Protein AF-A0A075AYB4-F1 (afdb_monomer)

Foldseek 3Di:
DDDDPDDPPPVVVVVPPVPPPLPDDDDDPVLVVQLVCLCPVVPVLVVQVVVCPVVPSLQVSLVVSQVSSCVVPVRRDHSVNSVVSVVVVVVVVVVVVD

pLDDT: mean 73.88, std 16.82, range [40.62, 90.38]

Structure (mmCIF, N/CA/C/O backbone):
data_AF-A0A075AYB4-F1
#
_entry.id   AF-A0A075AYB4-F1
#
loop_
_atom_site.group_PDB
_at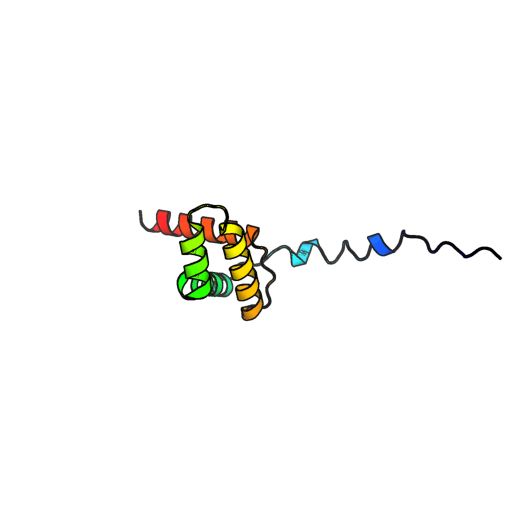om_site.id
_atom_site.type_symbol
_atom_site.label_atom_id
_atom_site.label_alt_id
_atom_site.label_comp_id
_atom_site.label_asym_id
_atom_site.label_entity_id
_atom_site.label_seq_id
_atom_site.pdbx_PDB_ins_code
_atom_site.Cartn_x
_atom_site.Cartn_y
_atom_site.Cartn_z
_atom_site.occupancy
_atom_site.B_iso_or_equiv
_atom_site.auth_seq_id
_atom_site.auth_comp_id
_atom_site.auth_asym_id
_atom_site.auth_atom_id
_atom_site.pdbx_PDB_model_num
ATOM 1 N N . MET A 1 1 ? 18.628 55.932 -7.378 1.00 40.62 1 MET A N 1
ATOM 2 C CA . MET A 1 1 ? 17.383 55.187 -7.080 1.00 40.62 1 MET A CA 1
ATOM 3 C C . MET A 1 1 ? 17.764 53.768 -6.687 1.00 40.62 1 MET A C 1
ATOM 5 O O . MET A 1 1 ? 18.280 53.047 -7.526 1.00 40.62 1 MET A O 1
ATOM 9 N N . ALA A 1 2 ? 17.620 53.403 -5.412 1.00 48.19 2 ALA A N 1
ATOM 10 C CA . ALA A 1 2 ? 17.973 52.072 -4.913 1.00 48.19 2 ALA A CA 1
ATOM 11 C C . ALA A 1 2 ? 16.714 51.185 -4.853 1.00 48.19 2 ALA A C 1
ATOM 13 O O . ALA A 1 2 ? 15.699 51.642 -4.317 1.00 48.19 2 ALA A O 1
ATOM 14 N N . PRO A 1 3 ? 16.7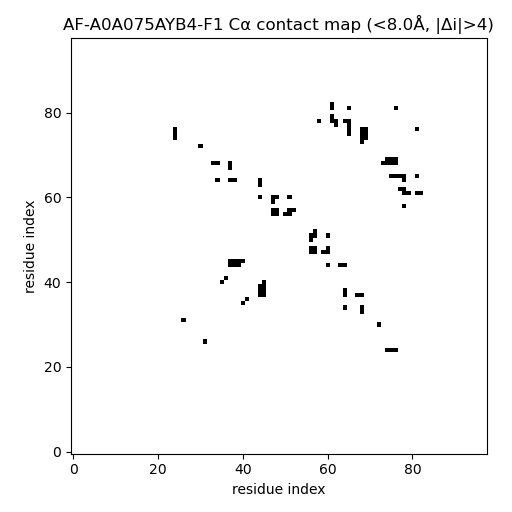33 49.946 -5.376 1.00 49.28 3 PRO A N 1
ATOM 15 C CA . PRO A 1 3 ? 15.593 49.050 -5.255 1.00 49.28 3 PRO A CA 1
ATOM 16 C C . PRO A 1 3 ? 15.447 48.576 -3.801 1.00 49.28 3 PRO A C 1
ATOM 18 O O . PRO A 1 3 ? 16.377 48.038 -3.197 1.00 49.28 3 PRO A O 1
ATOM 21 N N . LYS A 1 4 ? 14.258 48.813 -3.233 1.00 52.16 4 LYS A N 1
ATOM 22 C CA . LYS A 1 4 ? 13.844 48.356 -1.901 1.00 52.16 4 LYS A CA 1
ATOM 23 C C . LYS A 1 4 ? 13.956 46.830 -1.829 1.00 52.16 4 LYS A C 1
ATOM 25 O O . LYS A 1 4 ? 13.265 46.122 -2.556 1.00 52.16 4 LYS A O 1
ATOM 30 N N . LYS A 1 5 ? 14.806 46.334 -0.927 1.00 55.75 5 LYS A N 1
ATOM 31 C CA . LYS A 1 5 ? 14.883 44.914 -0.569 1.00 55.75 5 LYS A CA 1
ATOM 32 C C . LYS A 1 5 ? 13.567 44.505 0.096 1.00 55.75 5 LYS A C 1
ATOM 34 O O . LYS A 1 5 ? 13.291 44.925 1.218 1.00 55.75 5 LYS A O 1
ATOM 39 N N . LEU A 1 6 ? 12.758 43.711 -0.602 1.00 49.00 6 LEU A N 1
ATOM 40 C CA . LEU A 1 6 ? 11.621 43.018 -0.005 1.00 49.00 6 LEU A CA 1
ATOM 41 C C . LEU A 1 6 ? 12.180 41.999 0.999 1.00 49.00 6 LEU A C 1
ATOM 43 O O . LEU A 1 6 ? 12.974 41.131 0.638 1.00 49.00 6 LEU A O 1
ATOM 47 N N . LYS A 1 7 ? 11.829 42.172 2.273 1.00 50.81 7 LYS A N 1
ATOM 48 C CA . LYS A 1 7 ? 12.273 41.334 3.387 1.00 50.81 7 LYS A CA 1
ATOM 49 C C . LYS A 1 7 ? 11.784 39.896 3.199 1.00 50.81 7 LYS A C 1
ATOM 51 O O . LYS A 1 7 ? 10.597 39.652 3.022 1.00 50.81 7 LYS A O 1
ATOM 56 N N . LEU A 1 8 ? 12.721 38.955 3.290 1.00 51.84 8 LEU A N 1
ATOM 57 C CA . LEU A 1 8 ? 12.541 37.500 3.174 1.00 51.84 8 LEU A CA 1
ATOM 58 C C . LEU A 1 8 ? 11.794 36.879 4.380 1.00 51.84 8 LEU A C 1
ATOM 60 O O . LEU A 1 8 ? 11.662 35.666 4.486 1.00 51.84 8 LEU A O 1
ATOM 64 N N . GLU A 1 9 ? 11.332 37.705 5.316 1.00 48.88 9 GLU A N 1
ATOM 65 C CA . GLU A 1 9 ? 10.948 37.290 6.667 1.00 48.88 9 GLU A CA 1
ATOM 66 C C . GLU A 1 9 ? 9.498 36.761 6.729 1.00 48.88 9 GLU A C 1
ATOM 68 O O . GLU A 1 9 ? 9.192 35.895 7.551 1.00 48.88 9 GLU A O 1
ATOM 73 N N . ASP A 1 10 ? 8.633 37.167 5.793 1.00 46.88 10 ASP A N 1
ATOM 74 C CA . ASP A 1 10 ? 7.206 36.800 5.780 1.00 46.88 10 ASP A CA 1
ATOM 75 C C . ASP A 1 10 ? 6.884 35.435 5.143 1.00 46.88 10 ASP A C 1
ATOM 77 O O . ASP A 1 10 ? 5.815 34.873 5.380 1.00 46.88 10 ASP A O 1
ATOM 81 N N . GLN A 1 11 ? 7.806 34.814 4.398 1.00 48.69 11 GLN A N 1
ATOM 82 C CA . GLN A 1 11 ? 7.550 33.479 3.826 1.00 48.69 11 GLN A CA 1
ATOM 83 C C . GLN A 1 11 ? 7.641 32.337 4.849 1.00 48.69 11 GLN A C 1
ATOM 85 O O . GLN A 1 11 ? 7.197 31.219 4.583 1.00 48.69 11 GLN A O 1
ATOM 90 N N . THR A 1 12 ? 8.193 32.595 6.033 1.00 48.12 12 THR A N 1
ATOM 91 C CA . THR A 1 12 ? 8.466 31.537 7.017 1.00 48.12 12 THR A CA 1
ATOM 92 C C . THR A 1 12 ? 7.260 31.211 7.897 1.00 48.12 12 THR A C 1
ATOM 94 O O . THR A 1 12 ? 7.236 30.157 8.533 1.00 48.12 12 THR A O 1
ATOM 97 N N . LYS A 1 13 ? 6.245 32.085 7.939 1.00 45.28 13 LYS A N 1
ATOM 98 C CA . LYS A 1 13 ? 5.085 31.914 8.827 1.00 45.28 13 LYS A CA 1
ATOM 99 C C . LYS A 1 13 ? 3.966 31.077 8.205 1.00 45.28 13 LYS A C 1
ATOM 101 O O . LYS A 1 13 ? 3.366 30.270 8.901 1.00 45.28 13 LYS A O 1
ATOM 106 N N . VAL A 1 14 ? 3.771 31.151 6.887 1.00 46.38 14 VAL A N 1
ATOM 107 C CA . VAL A 1 14 ? 2.710 30.389 6.195 1.00 46.38 14 VAL A CA 1
ATOM 108 C C . VAL A 1 14 ? 3.053 28.897 6.045 1.00 46.38 14 VAL A C 1
ATOM 110 O O . VAL A 1 14 ? 2.162 28.059 5.950 1.00 46.38 14 VAL A O 1
ATOM 113 N N . LYS A 1 15 ? 4.337 28.514 6.101 1.00 46.78 15 LYS A N 1
ATOM 114 C CA . LYS A 1 15 ? 4.736 27.093 6.049 1.00 46.78 15 LYS A CA 1
ATOM 115 C C . LYS A 1 15 ? 4.537 26.324 7.359 1.00 46.78 15 LYS A C 1
ATOM 117 O O . LYS A 1 15 ? 4.642 25.101 7.336 1.00 46.78 15 LYS A O 1
ATOM 122 N N . LYS A 1 16 ? 4.273 26.994 8.486 1.00 46.22 16 LYS A N 1
ATOM 123 C CA . LYS A 1 16 ? 4.169 26.316 9.789 1.00 46.22 16 LYS A CA 1
ATOM 124 C C . LYS A 1 16 ? 2.760 25.859 10.156 1.00 46.22 16 LYS A C 1
ATOM 126 O O . LYS A 1 16 ? 2.648 24.886 10.885 1.00 46.22 16 LYS A O 1
ATOM 131 N N . GLU A 1 17 ? 1.706 26.461 9.611 1.00 41.47 17 GLU A N 1
ATOM 132 C CA . GLU A 1 17 ? 0.332 26.096 10.007 1.00 41.47 17 GLU A CA 1
ATOM 133 C C . GLU A 1 17 ? -0.333 25.027 9.127 1.00 41.47 17 GLU A C 1
ATOM 135 O O . GLU A 1 17 ? -1.363 24.485 9.505 1.00 41.47 17 GLU A O 1
ATOM 140 N N . ILE A 1 18 ? 0.276 24.631 8.003 1.00 46.75 18 ILE A N 1
ATOM 141 C CA . ILE A 1 18 ? -0.253 23.534 7.162 1.00 46.75 18 ILE A CA 1
ATOM 142 C C . ILE A 1 18 ? 0.412 22.180 7.505 1.00 46.75 18 ILE A C 1
ATOM 144 O O . ILE A 1 18 ? -0.012 21.130 7.029 1.00 46.75 18 ILE A O 1
ATOM 148 N N . SER A 1 19 ? 1.457 22.152 8.342 1.00 46.62 19 SER A N 1
ATOM 149 C CA . SER A 1 19 ? 2.412 21.030 8.329 1.00 46.62 19 SER A CA 1
ATOM 150 C C . SER A 1 19 ? 2.291 19.989 9.452 1.00 46.62 19 SER A C 1
ATOM 152 O O . SER A 1 19 ? 2.917 18.935 9.329 1.00 46.62 19 SER A O 1
ATOM 154 N N . GLU A 1 20 ? 1.518 20.209 10.516 1.00 43.72 20 GLU A N 1
ATOM 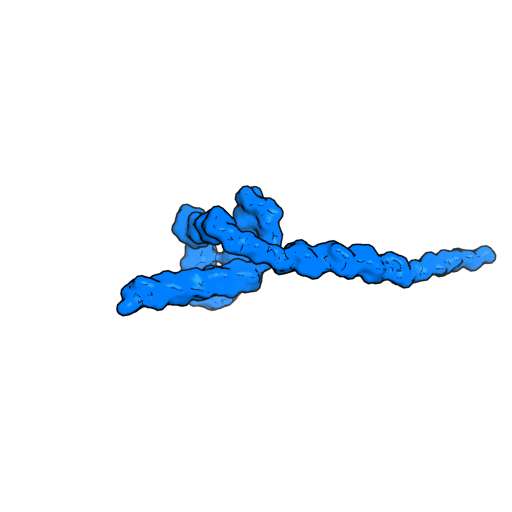155 C CA . GLU A 1 20 ? 1.426 19.220 11.611 1.00 43.72 20 GLU A CA 1
ATOM 156 C C . GLU A 1 20 ? 0.135 18.392 11.588 1.00 43.72 20 GLU A C 1
ATOM 158 O O . GLU A 1 20 ? 0.190 17.195 11.865 1.00 43.72 20 GLU A O 1
ATOM 163 N N . ASP A 1 21 ? -0.991 18.947 11.134 1.00 41.72 21 ASP A N 1
ATOM 164 C CA . ASP A 1 21 ? -2.258 18.199 11.117 1.00 41.72 21 ASP A CA 1
ATOM 165 C C . ASP A 1 21 ? -2.438 17.350 9.841 1.00 41.72 21 ASP A C 1
ATOM 167 O O . ASP A 1 21 ? -2.904 16.213 9.895 1.00 41.72 21 ASP A O 1
ATOM 171 N N . GLN A 1 22 ? -1.909 17.804 8.695 1.00 46.56 22 GLN A N 1
ATOM 172 C CA . GLN A 1 22 ? -1.898 17.011 7.451 1.00 46.56 22 GLN A CA 1
ATOM 173 C C . GLN A 1 22 ? -0.939 15.807 7.482 1.00 46.56 22 GLN A C 1
ATOM 175 O O . GLN A 1 22 ? -0.934 14.986 6.563 1.00 46.56 22 GLN A O 1
ATOM 180 N N . THR A 1 23 ? -0.103 15.668 8.517 1.00 53.41 23 THR A N 1
ATOM 181 C CA . THR A 1 23 ? 0.851 14.555 8.610 1.00 53.41 23 THR A CA 1
ATOM 182 C C . THR A 1 23 ? 0.339 13.371 9.432 1.00 53.41 23 THR A C 1
ATOM 184 O O . THR A 1 23 ? 0.933 12.289 9.343 1.00 53.41 23 THR A O 1
ATOM 187 N N . ARG A 1 24 ? -0.785 13.474 10.152 1.00 61.97 24 ARG A N 1
ATOM 188 C CA . ARG A 1 24 ? -1.406 12.312 10.812 1.00 61.97 24 ARG A CA 1
ATOM 189 C C . ARG A 1 24 ? -2.427 11.666 9.884 1.00 61.97 24 ARG A C 1
ATOM 191 O O . ARG A 1 24 ? -3.602 11.997 9.880 1.00 61.97 24 ARG A O 1
ATOM 198 N N . ILE A 1 25 ? -1.960 10.689 9.111 1.00 72.88 25 ILE A N 1
ATOM 199 C CA . ILE A 1 25 ? -2.853 9.804 8.357 1.00 72.88 25 ILE A CA 1
ATOM 200 C C . ILE A 1 25 ? -3.678 9.016 9.369 1.00 72.88 25 ILE A C 1
ATOM 202 O O . ILE A 1 25 ? -3.129 8.213 10.130 1.00 72.88 25 ILE A O 1
ATOM 206 N N . SER A 1 26 ? -4.987 9.247 9.373 1.00 80.25 26 SER A N 1
ATOM 207 C CA . SER A 1 26 ? -5.915 8.420 10.130 1.00 80.25 26 SER A CA 1
ATOM 208 C C . SER A 1 26 ? -6.136 7.117 9.366 1.00 80.25 26 SER A C 1
ATOM 210 O O . SER A 1 26 ? -6.748 7.099 8.301 1.00 80.25 26 SER A O 1
ATOM 212 N N . TRP A 1 27 ? -5.583 6.021 9.884 1.00 82.25 27 TRP A N 1
ATOM 213 C CA . TRP A 1 27 ? -5.740 4.691 9.297 1.00 82.25 27 TRP A CA 1
ATOM 214 C C . TRP A 1 27 ? -7.103 4.109 9.666 1.00 82.25 27 TRP A C 1
ATOM 216 O O . TRP A 1 27 ? -7.205 3.316 10.603 1.00 82.25 27 TRP A O 1
ATOM 226 N N . THR A 1 28 ? -8.140 4.512 8.935 1.00 87.12 28 THR A N 1
ATOM 227 C CA . THR A 1 28 ? -9.468 3.897 9.024 1.00 87.12 28 THR A CA 1
ATOM 228 C C . THR A 1 28 ? -9.435 2.467 8.481 1.00 87.12 28 THR A C 1
ATOM 230 O O . THR A 1 28 ? -8.550 2.104 7.704 1.00 87.12 28 THR A O 1
ATOM 233 N N . THR A 1 29 ? -10.400 1.637 8.883 1.00 85.38 29 THR A N 1
ATOM 234 C CA . THR A 1 29 ? -10.532 0.260 8.377 1.00 85.38 29 THR A CA 1
ATOM 235 C C . THR A 1 29 ? -10.640 0.230 6.853 1.00 85.38 29 THR A C 1
ATOM 237 O O . THR A 1 29 ? -9.989 -0.584 6.214 1.00 85.38 29 THR A O 1
ATOM 240 N N . ASP A 1 30 ? -11.389 1.171 6.277 1.00 85.88 30 ASP A N 1
ATOM 241 C CA . ASP A 1 30 ? -11.547 1.346 4.831 1.00 85.88 30 ASP A CA 1
ATOM 242 C C . ASP A 1 30 ? -10.219 1.673 4.124 1.00 85.88 30 ASP A C 1
ATOM 244 O O . ASP A 1 30 ? -9.841 1.008 3.159 1.00 85.88 30 ASP A O 1
ATOM 248 N N . LEU A 1 31 ? -9.438 2.611 4.674 1.00 86.81 31 LEU A N 1
ATOM 249 C CA . LEU A 1 31 ? -8.126 2.963 4.128 1.00 86.81 31 LEU A CA 1
ATOM 250 C C . LEU A 1 31 ? -7.141 1.792 4.212 1.00 86.81 31 LEU A C 1
ATOM 252 O O . LEU A 1 31 ? -6.321 1.589 3.318 1.00 86.81 31 LEU A O 1
ATOM 256 N N . VAL A 1 32 ? -7.206 1.024 5.301 1.00 86.69 32 VAL A N 1
ATOM 257 C CA . VAL A 1 32 ? -6.394 -0.182 5.478 1.00 86.69 32 VAL A CA 1
ATOM 258 C C . VAL A 1 32 ? -6.808 -1.271 4.490 1.00 86.69 32 VAL A C 1
ATOM 260 O O . VAL A 1 32 ? -5.925 -1.891 3.907 1.00 86.69 32 VAL A O 1
ATOM 263 N N . ASN A 1 33 ? -8.105 -1.479 4.264 1.00 88.44 33 ASN A N 1
ATOM 264 C CA . ASN A 1 33 ? -8.594 -2.432 3.269 1.00 88.44 33 ASN A CA 1
ATOM 265 C C . ASN A 1 33 ? -8.146 -2.023 1.865 1.00 88.44 33 ASN A C 1
ATOM 267 O O . ASN A 1 33 ? -7.478 -2.813 1.210 1.00 88.44 33 ASN A O 1
ATOM 271 N N . THR A 1 34 ? -8.348 -0.759 1.483 1.00 90.31 34 THR A N 1
ATOM 272 C CA . THR A 1 34 ? -7.897 -0.228 0.187 1.00 90.31 34 THR A CA 1
ATOM 273 C C . THR A 1 34 ? -6.3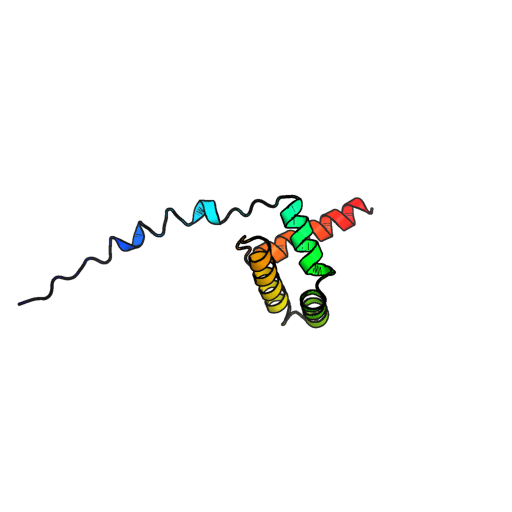88 -0.400 -0.001 1.00 90.31 34 THR A C 1
ATOM 275 O O . THR A 1 34 ? -5.918 -0.765 -1.078 1.00 90.31 34 THR A O 1
ATOM 278 N N . LEU A 1 35 ? -5.597 -0.163 1.052 1.00 89.50 35 LEU A N 1
ATOM 279 C CA . LEU A 1 35 ? -4.152 -0.390 1.036 1.00 89.50 35 LEU A CA 1
ATOM 280 C C . LEU A 1 35 ? -3.800 -1.866 0.801 1.00 89.50 35 LEU A C 1
ATOM 282 O O . LEU A 1 35 ? -2.841 -2.156 0.087 1.00 89.50 35 LEU A O 1
ATOM 286 N N . LEU A 1 36 ? -4.530 -2.791 1.423 1.00 88.38 36 LEU A N 1
ATOM 287 C CA . LEU A 1 36 ? -4.312 -4.227 1.262 1.00 88.38 36 LEU A CA 1
ATOM 288 C C . LEU A 1 36 ? -4.738 -4.702 -0.132 1.00 88.38 36 LEU A C 1
ATOM 290 O O . LEU A 1 36 ? -3.963 -5.411 -0.768 1.00 88.38 36 LEU A O 1
ATOM 294 N N . GLU A 1 37 ? -5.889 -4.255 -0.632 1.00 89.81 37 GLU A N 1
ATOM 295 C CA . GLU A 1 37 ? -6.354 -4.521 -1.999 1.00 89.81 37 GLU A CA 1
ATOM 296 C C . GLU A 1 37 ? -5.314 -4.035 -3.016 1.00 89.81 37 GLU A C 1
ATOM 298 O O . GLU A 1 37 ? -4.807 -4.811 -3.818 1.00 89.81 37 GLU A O 1
ATOM 303 N N . LEU A 1 38 ? -4.856 -2.783 -2.909 1.00 89.69 38 LEU A N 1
ATOM 304 C CA . LEU A 1 38 ? -3.796 -2.261 -3.780 1.00 89.69 38 LEU A CA 1
ATOM 305 C C . LEU A 1 38 ? -2.465 -3.007 -3.632 1.00 89.69 38 LEU A C 1
ATOM 307 O O . LEU A 1 38 ? -1.674 -3.060 -4.564 1.00 89.69 38 LEU A O 1
ATOM 311 N N . ARG A 1 39 ? -2.157 -3.556 -2.456 1.00 85.88 39 ARG A N 1
ATOM 312 C CA . ARG A 1 39 ? -0.889 -4.257 -2.237 1.00 85.88 39 ARG A CA 1
ATOM 313 C C . ARG A 1 39 ? -0.892 -5.676 -2.809 1.00 85.88 39 ARG A C 1
ATOM 315 O O . ARG A 1 39 ? 0.185 -6.134 -3.206 1.00 85.88 39 ARG A O 1
ATOM 322 N N . TYR A 1 40 ? -2.029 -6.368 -2.758 1.00 83.06 40 TYR A N 1
ATOM 323 C CA . TYR A 1 40 ? -2.128 -7.808 -3.020 1.00 83.06 40 TYR A CA 1
ATOM 324 C C . TYR A 1 40 ? -3.011 -8.176 -4.216 1.00 83.06 40 TYR A C 1
ATOM 326 O O . TYR A 1 40 ? -2.768 -9.220 -4.810 1.00 83.06 40 TYR A O 1
ATOM 334 N N . GLU A 1 41 ? -4.002 -7.358 -4.564 1.00 85.50 41 GLU A N 1
ATOM 335 C CA . GLU A 1 41 ? -4.920 -7.616 -5.683 1.00 85.50 41 GLU A CA 1
ATOM 336 C C . GLU A 1 41 ? -4.545 -6.843 -6.948 1.00 85.50 41 GLU A C 1
ATOM 338 O O . GLU A 1 41 ? -4.861 -7.278 -8.052 1.00 85.50 41 GLU A O 1
ATOM 343 N N . ASP A 1 42 ? -3.839 -5.720 -6.816 1.00 86.69 42 ASP A N 1
ATOM 344 C CA . ASP A 1 42 ? -3.327 -4.993 -7.975 1.00 86.69 42 ASP A CA 1
ATOM 345 C C . ASP A 1 42 ? -2.102 -5.710 -8.559 1.00 86.69 42 ASP A C 1
ATOM 347 O O . ASP A 1 42 ? -1.010 -5.680 -7.985 1.00 86.69 42 ASP A O 1
ATOM 351 N N . GLU A 1 43 ? -2.277 -6.353 -9.716 1.00 86.25 43 GLU A N 1
ATOM 352 C CA . GLU A 1 43 ? -1.233 -7.144 -10.382 1.00 86.25 43 GLU A CA 1
ATOM 353 C C . GLU A 1 43 ? 0.045 -6.333 -10.655 1.00 86.25 43 GLU A C 1
ATOM 355 O O . GLU A 1 43 ? 1.155 -6.866 -10.576 1.00 86.25 43 GLU A O 1
ATOM 360 N N . ILE A 1 44 ? -0.079 -5.032 -10.946 1.00 85.88 44 ILE A N 1
ATOM 361 C CA . ILE A 1 44 ? 1.059 -4.163 -11.267 1.00 85.88 44 ILE A CA 1
ATOM 362 C C . ILE A 1 44 ? 1.883 -3.904 -10.007 1.00 85.88 44 ILE A C 1
ATOM 364 O O . ILE A 1 44 ? 3.109 -4.069 -10.011 1.00 85.88 44 ILE A O 1
ATOM 368 N N . ILE A 1 45 ? 1.229 -3.496 -8.920 1.00 86.38 45 ILE A N 1
ATOM 369 C CA . ILE A 1 45 ? 1.884 -3.237 -7.637 1.00 86.38 45 ILE A CA 1
ATOM 370 C C . ILE A 1 45 ? 2.452 -4.539 -7.078 1.00 86.38 45 ILE A C 1
ATOM 372 O O . ILE A 1 45 ? 3.615 -4.592 -6.673 1.00 86.38 45 ILE A O 1
ATOM 376 N N . GLU A 1 46 ? 1.663 -5.605 -7.088 1.00 85.19 46 GLU A N 1
ATOM 377 C CA . GLU A 1 46 ? 2.051 -6.902 -6.562 1.00 85.19 46 GLU A CA 1
ATOM 378 C C . GLU A 1 46 ? 3.268 -7.468 -7.310 1.00 85.19 46 GLU A C 1
ATOM 380 O O . GLU A 1 46 ? 4.240 -7.880 -6.666 1.00 85.19 46 GLU A O 1
ATOM 385 N N . SER A 1 47 ? 3.298 -7.353 -8.642 1.00 85.25 47 SER A N 1
ATOM 386 C CA . SER A 1 47 ? 4.456 -7.697 -9.473 1.00 85.25 47 SER A CA 1
ATOM 387 C C . SER A 1 47 ? 5.687 -6.851 -9.137 1.00 85.25 47 SER A C 1
ATOM 389 O O . SER A 1 47 ? 6.766 -7.405 -8.909 1.00 85.25 47 SER A O 1
ATOM 391 N N . LYS A 1 48 ? 5.545 -5.525 -8.972 1.00 83.56 48 LYS A N 1
ATOM 392 C CA . LYS A 1 48 ? 6.659 -4.659 -8.532 1.00 83.56 48 LYS A CA 1
ATOM 393 C C . LYS A 1 48 ? 7.242 -5.110 -7.197 1.00 83.56 48 LYS A C 1
ATOM 395 O O . LYS A 1 48 ? 8.458 -5.154 -7.035 1.00 83.56 48 LYS A O 1
ATOM 400 N N . PHE A 1 49 ? 6.399 -5.501 -6.249 1.00 82.50 49 PHE A N 1
ATOM 401 C CA . PHE A 1 49 ? 6.871 -6.019 -4.969 1.00 82.50 49 PHE A CA 1
ATOM 402 C C . PHE A 1 49 ? 7.486 -7.423 -5.056 1.00 82.50 49 PHE A C 1
ATOM 404 O O . PHE A 1 49 ? 8.400 -7.718 -4.285 1.00 82.50 49 PHE A O 1
ATOM 411 N N . ARG A 1 50 ? 7.020 -8.294 -5.963 1.00 80.69 50 ARG A N 1
ATOM 412 C CA . ARG A 1 50 ? 7.669 -9.591 -6.228 1.00 80.69 50 ARG A CA 1
ATOM 413 C C . ARG A 1 50 ? 9.064 -9.396 -6.821 1.00 80.69 50 ARG A C 1
ATOM 415 O O . ARG A 1 50 ? 9.996 -10.076 -6.399 1.00 80.69 50 ARG A O 1
ATOM 422 N N . LEU A 1 51 ? 9.209 -8.457 -7.756 1.00 78.56 51 LEU A N 1
ATOM 423 C CA . LEU A 1 51 ? 10.485 -8.101 -8.384 1.00 78.56 51 LEU A CA 1
ATOM 424 C C . LEU A 1 51 ? 11.440 -7.408 -7.399 1.00 78.56 51 LEU A C 1
ATOM 426 O O . LEU A 1 51 ? 12.649 -7.626 -7.443 1.00 78.56 51 LEU A O 1
ATOM 430 N N . ALA A 1 52 ? 10.901 -6.663 -6.430 1.00 73.56 52 ALA A N 1
ATOM 431 C CA . ALA A 1 52 ? 11.660 -5.989 -5.378 1.00 73.56 52 ALA A CA 1
ATOM 432 C C . ALA A 1 52 ? 12.330 -6.921 -4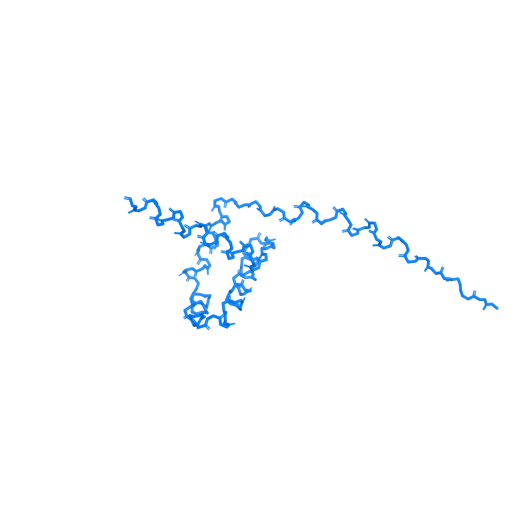.343 1.00 73.56 52 ALA A C 1
ATOM 434 O O . ALA A 1 52 ? 12.959 -6.431 -3.402 1.00 73.56 52 ALA A O 1
ATOM 435 N N . LYS A 1 53 ? 12.255 -8.253 -4.500 1.00 64.88 53 LYS A N 1
ATOM 436 C CA . LYS A 1 53 ? 12.872 -9.246 -3.593 1.00 64.88 53 LYS A CA 1
ATOM 437 C C . LYS A 1 53 ? 14.374 -9.019 -3.333 1.00 64.88 53 LYS A C 1
ATOM 439 O O . LYS A 1 53 ? 14.874 -9.471 -2.309 1.00 64.88 53 LYS A O 1
ATOM 444 N N . ASN A 1 54 ? 15.063 -8.277 -4.206 1.00 60.50 54 ASN A N 1
ATOM 445 C CA . A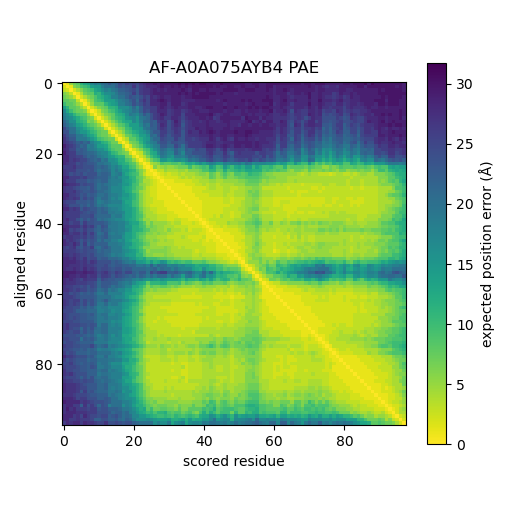SN A 1 54 ? 16.488 -7.934 -4.111 1.00 60.50 54 ASN A CA 1
ATOM 446 C C . ASN A 1 54 ? 16.780 -6.542 -3.498 1.00 60.50 54 ASN A C 1
ATOM 448 O O . ASN A 1 54 ? 17.843 -5.977 -3.737 1.00 60.50 54 ASN A O 1
ATOM 452 N N . HIS A 1 55 ? 15.864 -5.981 -2.696 1.00 57.94 55 HIS A N 1
ATOM 453 C CA . HIS A 1 55 ? 16.018 -4.748 -1.894 1.00 57.94 55 HIS A CA 1
ATOM 454 C C . HIS A 1 55 ? 16.166 -3.409 -2.645 1.00 57.94 55 HIS A C 1
ATOM 456 O O . HIS A 1 55 ? 15.752 -2.385 -2.100 1.00 57.94 55 HIS A O 1
ATOM 462 N N . PHE A 1 56 ? 16.710 -3.374 -3.864 1.00 51.56 56 PHE A N 1
ATOM 463 C CA . PHE A 1 56 ? 16.933 -2.116 -4.594 1.00 51.56 56 PHE A CA 1
ATOM 464 C C . PHE A 1 56 ? 15.622 -1.472 -5.092 1.00 51.56 56 PHE A C 1
ATOM 466 O O . PHE A 1 56 ? 15.486 -0.251 -5.106 1.00 51.56 56 PHE A O 1
ATOM 473 N N . ASP A 1 57 ? 14.615 -2.294 -5.396 1.00 65.81 57 ASP A N 1
ATOM 474 C CA . ASP A 1 57 ? 13.345 -1.858 -5.994 1.00 65.81 57 ASP A CA 1
ATOM 475 C C . ASP A 1 57 ? 12.202 -1.652 -4.986 1.00 65.81 57 ASP A C 1
ATOM 477 O O . ASP A 1 57 ? 11.119 -1.173 -5.329 1.00 65.81 57 ASP A O 1
ATOM 481 N N . THR A 1 58 ? 12.420 -1.963 -3.705 1.00 74.25 58 THR A N 1
ATOM 482 C CA . THR A 1 58 ? 11.346 -1.922 -2.701 1.00 74.25 58 THR A CA 1
ATOM 483 C C . THR A 1 58 ? 10.811 -0.503 -2.504 1.00 74.25 58 THR A C 1
ATOM 485 O O . THR A 1 58 ? 9.607 -0.307 -2.350 1.00 74.25 58 THR A O 1
ATOM 488 N 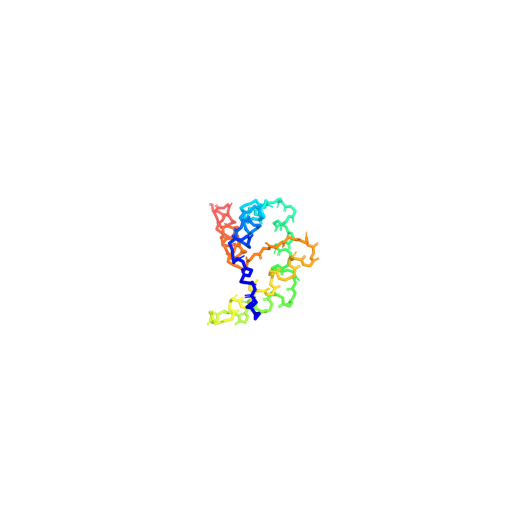N . ASN A 1 59 ? 11.680 0.508 -2.592 1.00 81.06 59 ASN A N 1
ATOM 489 C CA . ASN A 1 59 ? 11.270 1.913 -2.541 1.00 81.06 59 ASN A CA 1
ATOM 490 C C . ASN A 1 59 ? 10.396 2.306 -3.741 1.00 81.06 59 ASN A C 1
ATOM 492 O O . ASN A 1 59 ? 9.436 3.056 -3.570 1.00 81.06 59 ASN A O 1
ATOM 496 N N . GLN A 1 60 ? 10.678 1.785 -4.941 1.00 83.31 60 GLN A N 1
ATOM 497 C CA . GLN A 1 60 ? 9.841 2.036 -6.117 1.00 83.31 60 GLN A CA 1
ATOM 498 C C . GLN A 1 60 ? 8.467 1.373 -5.989 1.00 83.31 60 GLN A C 1
ATOM 500 O O . GLN A 1 60 ? 7.454 1.975 -6.358 1.00 83.31 60 GLN A O 1
ATOM 505 N N . ALA A 1 61 ? 8.413 0.172 -5.413 1.00 86.75 61 ALA A N 1
ATOM 506 C CA . ALA A 1 61 ? 7.158 -0.514 -5.129 1.00 86.75 61 ALA A CA 1
ATOM 507 C C . ALA A 1 61 ? 6.288 0.288 -4.140 1.00 86.75 61 ALA A C 1
ATOM 509 O O . ALA A 1 61 ? 5.110 0.525 -4.406 1.00 86.75 61 ALA A O 1
ATOM 510 N N . TYR A 1 62 ? 6.878 0.813 -3.058 1.00 88.38 62 TYR A N 1
ATOM 511 C CA . TYR A 1 62 ? 6.166 1.686 -2.116 1.00 88.38 62 TYR A CA 1
ATOM 512 C C . TYR A 1 62 ? 5.772 3.043 -2.712 1.00 88.38 62 TYR A C 1
ATOM 514 O O . TYR A 1 62 ? 4.706 3.553 -2.378 1.00 88.38 62 TYR A O 1
ATOM 522 N N . ASN A 1 63 ? 6.582 3.623 -3.602 1.00 88.12 63 ASN A N 1
ATOM 523 C CA . ASN A 1 63 ? 6.207 4.841 -4.326 1.00 88.12 63 ASN A CA 1
ATOM 524 C C . ASN A 1 63 ? 5.002 4.598 -5.241 1.00 88.12 63 ASN A C 1
ATOM 526 O O . ASN A 1 63 ? 4.070 5.393 -5.253 1.00 88.12 63 ASN A O 1
ATOM 530 N N . THR A 1 64 ? 4.990 3.475 -5.961 1.00 89.69 64 THR A N 1
ATOM 531 C CA . THR A 1 64 ? 3.857 3.105 -6.823 1.00 89.69 64 THR A CA 1
ATOM 532 C C . THR A 1 64 ? 2.594 2.887 -5.991 1.00 89.69 64 THR A C 1
ATOM 534 O O . THR A 1 64 ? 1.537 3.417 -6.321 1.00 89.69 64 THR A O 1
ATOM 537 N N . LEU A 1 65 ? 2.718 2.185 -4.861 1.00 89.88 65 LEU A N 1
ATOM 538 C CA . LEU A 1 65 ? 1.618 1.983 -3.921 1.00 89.88 65 LEU A CA 1
ATOM 539 C C . LEU A 1 65 ? 1.103 3.305 -3.334 1.00 89.88 65 LEU A C 1
ATOM 541 O O . LEU A 1 65 ? -0.101 3.480 -3.186 1.00 89.88 65 LEU A O 1
ATOM 545 N N . SER A 1 66 ? 2.002 4.240 -3.022 1.00 89.75 66 SER A N 1
ATOM 546 C CA . SER A 1 66 ? 1.657 5.580 -2.534 1.00 89.75 66 SER A CA 1
ATOM 547 C C . SER A 1 66 ? 0.822 6.358 -3.544 1.00 89.75 66 SER A C 1
ATOM 549 O O . SER A 1 66 ? -0.220 6.903 -3.183 1.00 89.75 66 SER A O 1
ATOM 551 N N . LEU A 1 67 ? 1.234 6.345 -4.813 1.00 90.31 67 LEU A N 1
ATOM 552 C CA . LEU A 1 67 ? 0.501 6.998 -5.893 1.00 90.31 67 LEU A CA 1
ATOM 553 C C . LEU A 1 67 ? -0.871 6.358 -6.116 1.00 90.31 67 LEU A C 1
ATOM 555 O O . LEU A 1 67 ? -1.861 7.075 -6.204 1.00 90.31 67 LEU A O 1
ATOM 559 N N . ALA A 1 68 ? -0.947 5.027 -6.151 1.00 90.38 68 ALA A N 1
ATOM 560 C CA . ALA A 1 68 ? -2.211 4.320 -6.342 1.00 90.38 68 ALA A CA 1
ATOM 561 C C . ALA A 1 68 ? -3.183 4.541 -5.171 1.00 90.38 68 ALA A C 1
ATOM 563 O O . ALA A 1 68 ? -4.379 4.754 -5.373 1.00 90.38 68 ALA A O 1
ATOM 564 N N . LEU A 1 69 ? -2.670 4.555 -3.936 1.00 89.81 69 LEU A N 1
ATOM 565 C CA . LEU A 1 69 ? -3.484 4.840 -2.758 1.00 89.81 69 LEU A CA 1
ATOM 566 C C . LEU A 1 69 ? -3.995 6.279 -2.776 1.00 89.81 69 LEU A C 1
ATOM 568 O O . LEU A 1 69 ? -5.164 6.519 -2.470 1.00 89.81 69 LEU A O 1
ATOM 572 N N . PHE A 1 70 ? -3.138 7.226 -3.157 1.00 88.50 70 PHE A N 1
ATOM 573 C CA . PHE A 1 70 ? -3.538 8.612 -3.331 1.00 88.50 70 PHE A CA 1
ATOM 574 C C . PHE A 1 70 ? -4.595 8.753 -4.427 1.00 88.50 70 PHE A C 1
ATOM 576 O O . PHE A 1 70 ? -5.565 9.477 -4.231 1.00 88.50 70 PHE A O 1
ATOM 583 N N . ASP A 1 71 ? -4.465 8.047 -5.548 1.00 89.00 71 ASP A N 1
ATOM 584 C CA . ASP A 1 71 ? -5.448 8.130 -6.624 1.00 89.00 71 ASP A CA 1
ATOM 585 C C . ASP A 1 71 ? -6.841 7.673 -6.162 1.00 89.00 71 ASP A C 1
ATOM 587 O O . ASP A 1 71 ? -7.817 8.403 -6.370 1.00 89.00 71 ASP A O 1
ATOM 591 N N . LYS A 1 72 ? -6.911 6.552 -5.428 1.00 87.88 72 LYS A N 1
ATOM 592 C CA . LYS A 1 72 ? -8.168 5.997 -4.900 1.00 87.88 72 LYS A CA 1
ATOM 593 C C . LYS A 1 72 ? -8.769 6.791 -3.742 1.00 87.88 72 LYS A C 1
ATOM 595 O O . LYS A 1 72 ? -9.969 7.032 -3.721 1.00 87.88 72 LYS A O 1
ATOM 600 N N . THR A 1 73 ? -7.954 7.176 -2.763 1.00 85.06 73 THR A N 1
ATOM 601 C CA . THR A 1 73 ? -8.450 7.705 -1.475 1.00 85.06 73 THR A CA 1
ATOM 602 C C . THR A 1 73 ? -8.234 9.205 -1.303 1.00 85.06 73 THR A C 1
ATOM 604 O O . THR A 1 73 ? -8.736 9.794 -0.351 1.00 85.06 73 THR A O 1
ATOM 607 N N . LYS A 1 74 ? -7.472 9.840 -2.205 1.00 85.25 74 LYS A N 1
ATOM 608 C CA . LYS A 1 74 ? -6.998 11.233 -2.101 1.00 85.25 74 LYS A CA 1
ATOM 609 C C . LYS A 1 74 ? -6.199 11.521 -0.822 1.00 85.25 74 LYS A C 1
ATOM 611 O O . LYS A 1 74 ? -5.991 12.677 -0.461 1.00 85.25 74 LYS A O 1
ATOM 616 N N . ILE A 1 75 ? -5.687 10.476 -0.163 1.00 83.38 75 ILE A N 1
ATOM 617 C CA . ILE A 1 75 ? -4.861 10.578 1.042 1.00 83.38 75 ILE A CA 1
ATOM 618 C C . ILE A 1 75 ? -3.390 10.477 0.663 1.00 83.38 75 ILE A C 1
ATOM 620 O O . ILE A 1 75 ? -2.935 9.494 0.079 1.00 83.38 75 ILE A O 1
ATOM 624 N N . ASN A 1 76 ? -2.621 11.501 1.033 1.00 82.06 76 ASN A N 1
ATOM 625 C CA . ASN A 1 76 ? -1.185 11.514 0.797 1.00 82.06 76 ASN A CA 1
ATOM 626 C C . ASN A 1 76 ? -0.458 10.654 1.843 1.00 82.06 76 ASN A C 1
ATOM 628 O O . ASN A 1 76 ? -0.095 11.117 2.930 1.00 82.06 76 ASN A O 1
ATOM 632 N N . ALA A 1 77 ? -0.246 9.383 1.506 1.00 83.44 77 ALA A N 1
ATOM 633 C CA . ALA A 1 77 ? 0.519 8.457 2.322 1.00 83.44 77 ALA A CA 1
ATOM 634 C C . ALA A 1 77 ? 1.921 8.257 1.767 1.00 83.44 77 ALA A C 1
ATOM 636 O O . ALA A 1 77 ? 2.117 7.520 0.808 1.00 83.44 77 ALA A O 1
ATOM 637 N N . GLY A 1 78 ? 2.916 8.875 2.405 1.00 85.50 78 GLY A N 1
ATOM 638 C CA . GLY A 1 78 ? 4.307 8.688 2.003 1.00 85.50 78 GLY A CA 1
ATOM 639 C C . GLY A 1 78 ? 4.744 7.210 2.057 1.00 85.50 78 GLY A C 1
ATOM 640 O O . GLY A 1 78 ? 4.305 6.473 2.948 1.00 85.50 78 GLY A O 1
ATOM 641 N N . PRO A 1 79 ? 5.663 6.781 1.173 1.00 85.38 79 PRO A N 1
ATOM 642 C CA . PRO A 1 79 ? 6.106 5.387 1.036 1.00 85.38 79 PRO A CA 1
ATOM 643 C C . PRO A 1 79 ? 6.588 4.778 2.360 1.00 85.38 79 PRO A C 1
ATOM 645 O O . PRO A 1 79 ? 6.243 3.646 2.690 1.00 85.38 79 PRO A O 1
ATOM 648 N N . LYS A 1 80 ? 7.303 5.557 3.182 1.00 84.94 80 LYS A N 1
ATOM 649 C CA . LYS A 1 80 ? 7.784 5.121 4.502 1.00 84.94 80 LYS A CA 1
ATOM 650 C C . LYS A 1 80 ? 6.643 4.808 5.479 1.00 84.94 80 LYS A C 1
ATOM 652 O O . LYS A 1 80 ? 6.721 3.828 6.209 1.00 84.94 80 LYS A O 1
ATOM 657 N N . LYS A 1 81 ? 5.558 5.595 5.472 1.00 86.25 81 LYS A N 1
ATOM 658 C CA . LYS A 1 81 ? 4.382 5.340 6.326 1.00 86.25 81 LYS A CA 1
ATOM 659 C C . LYS A 1 81 ? 3.633 4.086 5.885 1.00 86.25 81 LYS A C 1
ATOM 661 O O . LYS A 1 81 ? 3.154 3.340 6.734 1.00 86.25 81 LYS A O 1
ATOM 666 N N . LEU A 1 82 ? 3.550 3.855 4.574 1.00 87.25 82 LEU A N 1
ATOM 667 C CA . LEU A 1 82 ? 2.951 2.646 4.005 1.00 87.25 82 LEU A CA 1
ATOM 668 C C . LEU A 1 82 ? 3.752 1.405 4.375 1.00 87.25 82 LEU A C 1
ATOM 670 O O . LEU A 1 82 ? 3.170 0.406 4.785 1.00 87.25 82 LEU A O 1
ATOM 674 N N . GLN A 1 83 ? 5.079 1.492 4.293 1.00 87.75 83 GLN A N 1
ATOM 675 C CA . GLN A 1 83 ? 5.980 0.430 4.718 1.00 87.75 83 GLN A CA 1
ATOM 676 C C . GLN A 1 83 ? 5.803 0.085 6.200 1.00 87.75 83 GLN A C 1
ATOM 678 O O . GLN A 1 83 ? 5.594 -1.081 6.529 1.00 87.75 83 GLN A O 1
ATOM 683 N N . ASP A 1 84 ? 5.830 1.080 7.091 1.00 87.69 84 ASP A N 1
ATOM 684 C CA . ASP A 1 84 ? 5.604 0.878 8.529 1.00 87.69 84 ASP A CA 1
ATOM 685 C C . ASP A 1 84 ? 4.235 0.236 8.806 1.00 87.69 84 ASP A C 1
ATOM 687 O O . ASP A 1 84 ? 4.126 -0.743 9.550 1.00 87.69 84 ASP A O 1
ATOM 691 N N . LYS A 1 85 ? 3.178 0.745 8.158 1.00 87.56 85 LYS A N 1
ATOM 692 C CA . LYS A 1 85 ? 1.814 0.238 8.335 1.00 87.56 85 LYS A CA 1
ATOM 693 C C . LYS A 1 85 ? 1.664 -1.196 7.829 1.00 87.56 85 LYS A C 1
ATOM 695 O O . LYS A 1 85 ? 1.100 -2.019 8.548 1.00 87.56 85 LYS A O 1
ATOM 700 N N . LEU A 1 86 ? 2.180 -1.513 6.641 1.00 87.00 86 LEU A N 1
ATOM 701 C CA . LEU A 1 86 ? 2.132 -2.866 6.081 1.00 87.00 86 LEU A CA 1
ATOM 702 C C . LEU A 1 86 ? 2.940 -3.858 6.919 1.00 87.00 86 LEU A C 1
ATOM 704 O O . LEU A 1 86 ? 2.442 -4.948 7.193 1.00 87.00 86 LEU A O 1
ATOM 708 N N . ASN A 1 87 ? 4.125 -3.474 7.400 1.00 86.62 87 ASN A N 1
ATOM 709 C CA . ASN A 1 87 ? 4.914 -4.311 8.308 1.00 86.62 87 ASN A CA 1
ATOM 710 C C . ASN A 1 87 ? 4.155 -4.611 9.605 1.00 86.62 87 ASN A C 1
ATOM 712 O O . ASN A 1 87 ? 4.134 -5.755 10.062 1.00 86.62 87 ASN A O 1
ATOM 716 N N . LYS A 1 88 ? 3.492 -3.602 10.184 1.00 88.19 88 LYS A N 1
ATOM 717 C CA . LYS A 1 88 ? 2.678 -3.783 11.388 1.00 88.19 88 LYS A CA 1
ATOM 718 C C . LYS A 1 88 ? 1.498 -4.725 11.134 1.00 88.19 88 LYS A C 1
ATOM 720 O O . LYS A 1 88 ? 1.325 -5.678 11.886 1.00 88.19 88 LYS A O 1
ATOM 725 N N . LEU A 1 89 ? 0.757 -4.526 10.041 1.00 85.94 89 LEU A N 1
ATOM 726 C CA . LEU A 1 89 ? -0.365 -5.392 9.654 1.00 85.94 89 LEU A CA 1
ATOM 727 C C . LEU A 1 89 ? 0.079 -6.842 9.414 1.00 85.94 89 LEU A C 1
ATOM 729 O O . LEU A 1 89 ? -0.578 -7.773 9.872 1.00 85.94 89 LEU A O 1
ATOM 733 N N . GLN A 1 90 ? 1.216 -7.047 8.743 1.00 81.88 90 GLN A N 1
ATOM 734 C CA . GLN A 1 90 ? 1.784 -8.381 8.532 1.00 81.88 90 GLN A CA 1
ATOM 735 C C . GLN A 1 90 ? 2.185 -9.051 9.848 1.00 81.88 90 GLN A C 1
ATOM 737 O O . GLN A 1 90 ? 1.962 -10.251 10.015 1.00 81.88 90 GLN A O 1
ATOM 742 N N . LYS A 1 91 ? 2.765 -8.292 10.785 1.00 84.44 91 LYS A N 1
ATOM 743 C CA . LYS A 1 91 ? 3.114 -8.800 12.113 1.00 84.44 91 LYS A CA 1
ATOM 744 C C . LYS A 1 91 ? 1.861 -9.198 12.897 1.00 84.44 91 LYS A C 1
ATOM 746 O O . LYS A 1 91 ? 1.788 -10.333 13.354 1.00 84.44 91 LYS A O 1
ATOM 751 N N . GLU A 1 92 ? 0.857 -8.324 12.963 1.00 81.94 92 GLU A N 1
ATOM 752 C CA . GLU A 1 92 ? -0.419 -8.603 13.638 1.00 81.94 92 GLU A CA 1
ATOM 753 C C . GLU A 1 92 ? -1.125 -9.833 13.043 1.00 81.94 92 GLU A C 1
ATOM 755 O O . GLU A 1 92 ? -1.647 -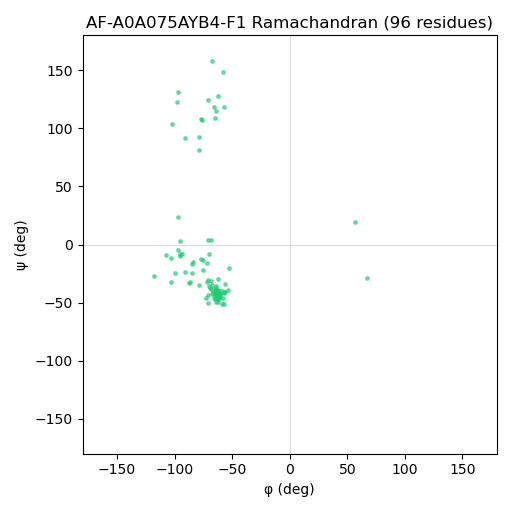10.667 13.780 1.00 81.94 92 GLU A O 1
ATOM 760 N N . TYR A 1 93 ? -1.103 -9.993 11.716 1.00 76.00 93 TYR A N 1
ATOM 761 C CA . TYR A 1 93 ? -1.664 -11.171 11.050 1.00 76.00 93 TYR A CA 1
ATOM 762 C C . TYR A 1 93 ? -0.940 -12.469 11.433 1.00 76.00 93 TYR A C 1
ATOM 764 O O . TYR A 1 93 ? -1.585 -13.497 11.635 1.00 76.00 93 TYR A O 1
ATOM 772 N N . ARG A 1 94 ? 0.396 -12.437 11.552 1.00 70.62 94 ARG A N 1
ATOM 773 C CA . ARG A 1 94 ? 1.183 -13.596 12.007 1.00 70.62 94 ARG A CA 1
ATOM 774 C C . ARG A 1 94 ? 0.907 -13.937 13.467 1.00 70.62 94 ARG A C 1
ATOM 776 O O . ARG A 1 94 ? 0.813 -15.114 13.787 1.00 70.62 94 ARG A O 1
ATOM 783 N N . GLU A 1 95 ? 0.781 -12.932 14.330 1.00 74.69 95 GLU A N 1
ATOM 784 C CA . GLU A 1 95 ? 0.520 -13.133 15.760 1.00 74.69 95 GLU A CA 1
ATOM 785 C C . GLU A 1 95 ? -0.899 -13.652 16.021 1.00 74.69 95 GLU A C 1
ATOM 787 O O . GLU A 1 95 ? -1.070 -14.511 16.873 1.00 74.69 95 GLU A O 1
ATOM 792 N N . LYS A 1 96 ? -1.904 -13.225 15.245 1.00 66.62 96 LYS A N 1
ATOM 793 C CA . LYS A 1 96 ? -3.284 -13.742 15.352 1.00 66.62 96 LYS A CA 1
ATOM 794 C C . LYS A 1 96 ? -3.476 -15.168 14.824 1.00 66.62 96 LYS A C 1
ATOM 796 O O . LYS A 1 96 ? -4.513 -15.769 15.084 1.00 66.62 96 LYS A O 1
ATOM 801 N N . LYS A 1 97 ? -2.528 -15.687 14.041 1.00 58.03 97 LYS A N 1
ATOM 802 C CA . LYS A 1 97 ? -2.554 -17.057 13.498 1.00 58.03 97 LYS A CA 1
ATOM 803 C C . LYS A 1 97 ? -1.775 -18.069 14.348 1.00 58.03 97 LYS A C 1
ATOM 805 O O . LYS A 1 97 ? -1.648 -19.216 13.923 1.00 58.03 97 LYS A O 1
ATOM 810 N N . LYS A 1 98 ? -1.225 -17.644 15.484 1.00 49.81 98 LYS A N 1
ATOM 811 C CA . LYS A 1 98 ? -0.421 -18.463 16.392 1.00 49.81 9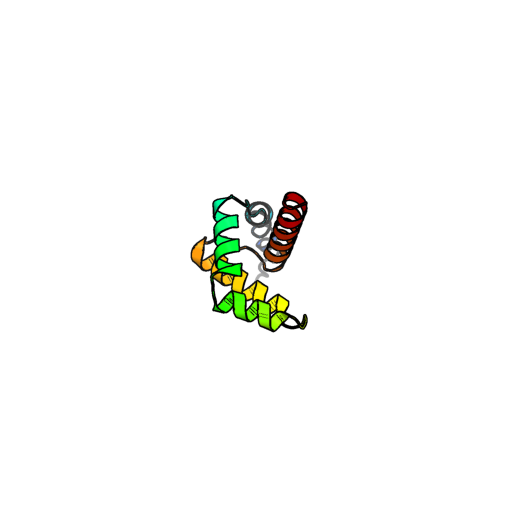8 LYS A CA 1
ATOM 812 C C . LYS A 1 98 ? -1.203 -18.759 17.664 1.00 49.81 98 LYS A C 1
ATOM 814 O O . LYS A 1 98 ? -1.010 -19.875 18.186 1.00 49.81 98 LYS A O 1
#

Organism: Rozella allomycis (strain CSF55) (NCBI:txid988480)

Sequence (98 aa):
MAPKKLKLEDQTKVKKEISEDQTRISWTTDLVNTLLELRYEDEIIESKFRLAKNHFDTNQAYNTLSLALFDKTKINAGPKKLQDKLNKLQKEYREKKK

Mean predicted aligned error: 12.23 Å

Secondary structure (DSSP, 8-state):
-PPP---TTTHHHHTTSSTTTTT-----HHHHHHHHHHHHT-HHHHHHHHHGGGSSSHHHHHHHHHHHHHHHH-----HHHHHHHHHHHHHHHHHHT-

Radius of gyration: 19.5 Å; Cα contacts (8 Å, |Δi|>4): 57; chains: 1; bounding box: 30×74×28 Å

Nearest PDB structures (foldseek):
  5no6-assembly2_I  TM=7.107E-01  e=2.914E+00  Homo sapiens

Solvent-accessible surface area (backbone atoms only — not comparable to full-atom values): 5884 Å² total; per-residue (Å²): 140,81,83,80,78,79,74,80,70,72,71,65,62,70,65,60,79,63,57,67,71,76,66,62,77,79,82,42,74,65,58,50,48,54,52,48,43,49,51,70,68,32,64,68,44,31,47,38,49,61,69,15,75,77,63,79,40,42,63,58,30,32,46,52,47,24,52,53,46,23,71,77,69,71,46,88,49,55,37,69,59,50,51,54,50,51,52,49,53,54,49,53,54,55,61,75,74,109